Protein AF-A0A815ZVE4-F1 (afdb_monomer_lite)

Secondary structure (DSSP, 8-state):
-EEEEE-SSS-EEEEE-GGG------HHHHHHHHHHHHHHHTT-

pLDDT: mean 92.16, std 6.52, range [55.34, 97.81]

Radius of gyration: 12.84 Å; chains: 1; bounding box: 23×20×31 Å

Foldseek 3Di:
DDKDWDDDPDTDIDDDDPVPDDDDPDDVVVVVVVVVVVVVVVVD

Sequence (44 aa):
LYFVYFFGPAFEYAWTNANSLIAYSGLDEFIRQAQICVQNATKK

Organism: NCBI:txid392033

Structure (mmCIF, N/CA/C/O backbone):
data_AF-A0A815ZVE4-F1
#
_entry.id   AF-A0A815ZVE4-F1
#
loop_
_atom_site.group_PDB
_atom_site.id
_atom_site.type_symbol
_atom_site.label_atom_id
_atom_site.label_alt_id
_atom_site.label_comp_id
_atom_site.label_asym_id
_atom_site.label_entity_id
_atom_site.label_seq_id
_atom_site.pdbx_PDB_ins_code
_atom_site.Cartn_x
_atom_site.Cartn_y
_atom_site.Cartn_z
_atom_site.occupancy
_atom_site.B_iso_or_equiv
_atom_site.auth_seq_id
_atom_site.auth_comp_id
_atom_site.auth_asym_id
_atom_site.auth_atom_id
_atom_site.pdbx_PDB_model_num
ATOM 1 N N . LEU A 1 1 ? -11.333 2.447 -10.126 1.00 84.25 1 LEU A N 1
ATOM 2 C CA . LEU A 1 1 ? -10.408 1.320 -10.378 1.00 84.25 1 LEU A CA 1
ATOM 3 C C . LEU A 1 1 ? -9.109 1.916 -10.878 1.00 84.25 1 LEU A C 1
ATOM 5 O O . LEU A 1 1 ? -9.167 2.801 -11.720 1.00 84.25 1 LEU A O 1
ATOM 9 N N . TYR A 1 2 ? -7.986 1.476 -10.332 1.00 95.69 2 TYR A N 1
ATOM 10 C CA . TYR A 1 2 ? -6.651 1.959 -10.660 1.00 95.69 2 TYR A CA 1
ATOM 11 C C . TYR A 1 2 ? -5.779 0.764 -11.026 1.00 95.69 2 TYR A C 1
ATOM 13 O O .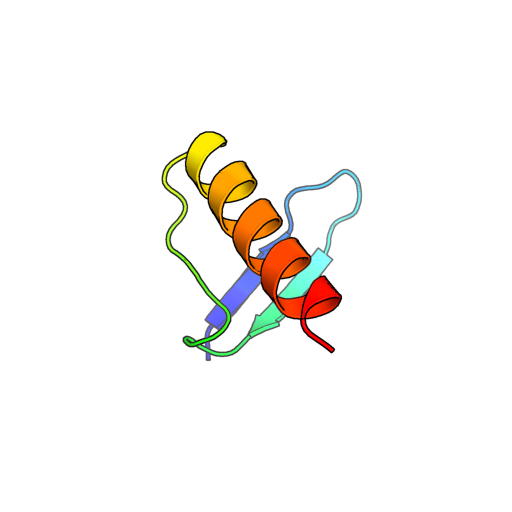 TYR A 1 2 ? -5.839 -0.264 -10.351 1.00 95.69 2 TYR A O 1
ATOM 21 N N . PHE A 1 3 ? -4.996 0.896 -12.091 1.00 96.75 3 PHE A N 1
ATOM 22 C CA . PHE A 1 3 ? -3.974 -0.078 -12.455 1.00 96.75 3 PHE A CA 1
ATOM 23 C C . PHE A 1 3 ? -2.657 0.321 -11.788 1.00 96.75 3 PHE A C 1
ATOM 25 O O . PHE A 1 3 ? -2.236 1.471 -11.922 1.00 96.75 3 PHE A O 1
ATOM 32 N N . VAL A 1 4 ? -2.037 -0.595 -11.046 1.00 96.56 4 VAL A N 1
ATOM 33 C CA . VAL A 1 4 ? -0.828 -0.325 -10.257 1.00 96.56 4 VAL A CA 1
ATOM 34 C C . VAL A 1 4 ? 0.253 -1.365 -10.523 1.00 96.56 4 VAL A C 1
ATOM 36 O O . VAL A 1 4 ? -0.048 -2.531 -10.775 1.00 96.56 4 VAL A O 1
ATOM 39 N N . TYR A 1 5 ? 1.507 -0.929 -10.424 1.00 97.44 5 TYR A N 1
ATOM 40 C CA . TYR A 1 5 ? 2.693 -1.781 -10.437 1.00 97.44 5 TYR A CA 1
ATOM 41 C C . TYR A 1 5 ? 3.269 -1.863 -9.027 1.00 97.44 5 TYR A C 1
ATOM 43 O O . TYR A 1 5 ? 3.304 -0.856 -8.315 1.00 97.44 5 TYR A O 1
ATOM 51 N N . PHE A 1 6 ? 3.737 -3.0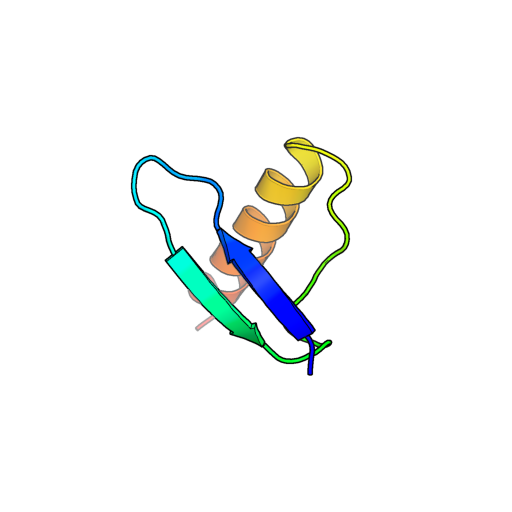43 -8.634 1.00 94.88 6 PHE A N 1
ATOM 52 C CA . PHE A 1 6 ? 4.423 -3.234 -7.363 1.00 94.88 6 PHE A CA 1
ATOM 53 C C . PHE A 1 6 ? 5.930 -3.106 -7.573 1.00 94.88 6 PHE A C 1
ATOM 55 O O . PHE A 1 6 ? 6.504 -3.721 -8.469 1.00 94.88 6 PHE A O 1
ATOM 62 N N . PHE A 1 7 ? 6.577 -2.292 -6.741 1.00 91.62 7 PHE A N 1
ATOM 63 C CA . PHE A 1 7 ? 8.032 -2.202 -6.719 1.00 91.62 7 PHE A CA 1
ATOM 64 C C . PHE A 1 7 ? 8.603 -3.401 -5.956 1.00 91.62 7 PHE A C 1
ATOM 66 O O . PHE A 1 7 ? 8.290 -3.598 -4.783 1.00 91.62 7 PHE A O 1
ATOM 73 N N . GLY A 1 8 ? 9.456 -4.185 -6.611 1.00 93.25 8 GLY A N 1
ATOM 74 C CA . GLY A 1 8 ? 10.070 -5.383 -6.046 1.00 93.25 8 GLY A CA 1
ATOM 75 C C . GLY A 1 8 ? 11.011 -6.067 -7.043 1.00 93.25 8 GLY A C 1
ATOM 76 O O . GLY A 1 8 ? 11.131 -5.617 -8.183 1.00 93.25 8 GLY A O 1
ATOM 77 N N . PRO A 1 9 ? 11.709 -7.141 -6.631 1.00 93.56 9 PRO A N 1
ATOM 78 C CA . PRO A 1 9 ? 12.598 -7.896 -7.517 1.00 93.56 9 PRO A CA 1
ATOM 79 C C . PRO A 1 9 ? 11.834 -8.675 -8.599 1.00 93.56 9 PRO A C 1
ATOM 81 O O . PRO A 1 9 ? 12.389 -8.959 -9.657 1.00 93.56 9 PRO A O 1
ATOM 84 N N . ALA A 1 10 ? 10.5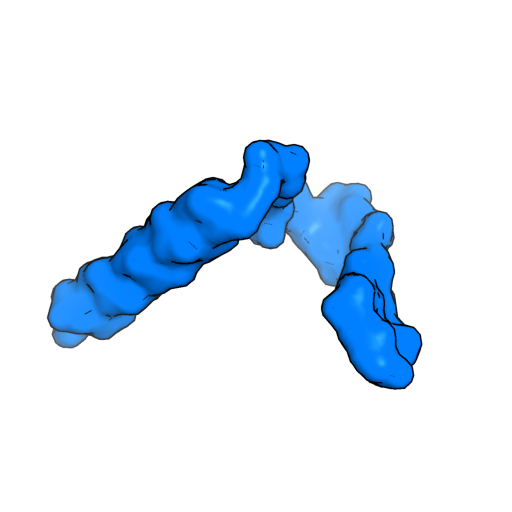71 -9.017 -8.337 1.00 95.62 10 ALA A N 1
ATOM 85 C CA . ALA A 1 10 ? 9.656 -9.582 -9.315 1.00 95.62 10 ALA A CA 1
ATOM 86 C C . ALA A 1 10 ? 8.781 -8.472 -9.905 1.00 95.62 10 ALA A C 1
ATOM 88 O O . ALA A 1 10 ? 8.360 -7.554 -9.202 1.00 95.62 10 ALA A O 1
ATOM 89 N N . PHE A 1 11 ? 8.504 -8.566 -11.204 1.00 94.94 11 PHE A N 1
ATOM 90 C CA . PHE A 1 11 ? 7.574 -7.659 -11.858 1.00 94.94 11 PHE A CA 1
ATOM 91 C C . PHE A 1 11 ? 6.138 -8.110 -11.590 1.00 94.94 11 PHE A C 1
ATOM 93 O O . PHE A 1 11 ? 5.719 -9.165 -12.065 1.00 94.94 11 PHE A O 1
ATOM 100 N N . GLU A 1 12 ? 5.384 -7.298 -10.853 1.00 97.81 12 GLU A N 1
ATOM 101 C CA . GLU A 1 12 ? 4.007 -7.596 -10.458 1.00 97.81 12 GLU A CA 1
ATOM 102 C C . GLU A 1 12 ? 3.097 -6.381 -10.704 1.00 97.81 12 GLU A C 1
ATOM 104 O O . GLU A 1 12 ? 3.511 -5.226 -10.557 1.00 97.81 12 GLU A O 1
ATOM 109 N N . TYR A 1 13 ? 1.836 -6.628 -11.071 1.00 97.69 13 TYR A N 1
ATOM 110 C CA . TYR A 1 13 ? 0.828 -5.589 -11.310 1.00 97.69 13 TYR A CA 1
ATOM 111 C C . TYR A 1 13 ? -0.582 -6.066 -10.943 1.00 97.69 13 TYR A C 1
ATOM 113 O O . TYR A 1 13 ? -0.866 -7.264 -10.951 1.00 97.69 13 TYR A O 1
ATOM 121 N N . ALA A 1 14 ? -1.488 -5.131 -10.647 1.00 97.56 14 ALA A N 1
ATOM 122 C CA . ALA A 1 14 ? -2.884 -5.441 -10.340 1.00 97.56 14 ALA A CA 1
ATOM 123 C C . ALA A 1 14 ? -3.838 -4.282 -10.657 1.00 97.56 14 ALA A C 1
ATOM 125 O O . ALA A 1 14 ? -3.453 -3.112 -10.693 1.00 97.56 14 ALA A O 1
ATOM 126 N N . TRP A 1 15 ? -5.120 -4.613 -10.818 1.00 97.50 15 TRP A N 1
ATOM 127 C CA . TRP A 1 15 ? -6.210 -3.644 -10.725 1.00 97.50 15 TRP A CA 1
ATOM 128 C C . TRP A 1 15 ? -6.710 -3.583 -9.284 1.00 97.50 15 TRP A C 1
ATOM 130 O O . TRP A 1 15 ? -7.012 -4.614 -8.689 1.00 97.50 15 TRP A O 1
ATOM 140 N N . THR A 1 16 ? -6.839 -2.381 -8.733 1.00 96.00 16 THR A N 1
ATOM 141 C CA . THR A 1 16 ? -7.310 -2.171 -7.361 1.00 96.00 16 THR A CA 1
ATOM 142 C C . THR A 1 16 ? -8.349 -1.055 -7.273 1.00 96.00 16 THR A C 1
ATOM 144 O O . THR A 1 16 ? -8.527 -0.246 -8.192 1.00 96.00 16 THR A O 1
ATOM 147 N N . ASN A 1 17 ? -9.106 -1.032 -6.180 1.00 96.50 17 ASN A N 1
ATOM 148 C CA . ASN A 1 17 ? -10.105 -0.000 -5.934 1.00 96.50 17 ASN A CA 1
ATOM 149 C C . ASN A 1 17 ? -9.458 1.239 -5.279 1.00 96.50 17 ASN A C 1
ATOM 151 O O . ASN A 1 17 ? -8.361 1.172 -4.733 1.00 96.50 17 ASN A O 1
ATOM 155 N N . ALA A 1 18 ? -10.147 2.382 -5.344 1.00 93.12 18 ALA A N 1
ATOM 156 C CA . ALA A 1 18 ? -9.662 3.632 -4.750 1.00 93.12 18 ALA A CA 1
ATOM 157 C C . ALA A 1 18 ? -9.499 3.533 -3.221 1.00 93.12 18 ALA A C 1
ATOM 159 O O . ALA A 1 18 ? -8.597 4.132 -2.653 1.00 93.12 18 ALA A O 1
ATOM 160 N N . ASN A 1 19 ? -10.363 2.748 -2.572 1.00 92.38 19 ASN A N 1
ATOM 161 C CA . ASN A 1 19 ? -10.418 2.584 -1.118 1.00 92.38 19 ASN A CA 1
ATOM 162 C C . ASN A 1 19 ? -9.251 1.748 -0.563 1.00 92.38 19 ASN A C 1
ATOM 164 O O . ASN A 1 19 ? -9.005 1.756 0.638 1.00 92.38 19 ASN A O 1
ATOM 168 N N . SER A 1 20 ? -8.549 1.016 -1.426 1.00 90.75 20 SER A N 1
ATOM 169 C CA . SER A 1 20 ? -7.373 0.206 -1.112 1.00 90.75 20 SER A CA 1
ATOM 170 C C . SER A 1 20 ? -6.066 0.937 -1.423 1.00 90.75 20 SER A C 1
ATOM 172 O O . SER A 1 20 ? -5.002 0.326 -1.358 1.00 90.75 20 SER A O 1
ATOM 174 N N . LEU A 1 21 ? -6.131 2.223 -1.782 1.00 91.38 21 LEU A N 1
ATOM 175 C CA . LEU A 1 21 ? -4.972 3.043 -2.104 1.00 91.38 21 LEU A CA 1
ATOM 176 C C . LEU A 1 21 ? -4.819 4.188 -1.113 1.00 91.38 21 LEU A C 1
ATOM 178 O O . LEU A 1 21 ? -5.778 4.856 -0.736 1.00 91.38 21 LEU A O 1
ATOM 182 N N . ILE A 1 22 ? -3.570 4.436 -0.742 1.00 90.06 22 ILE A N 1
ATOM 183 C CA . ILE A 1 22 ? -3.152 5.583 0.053 1.00 90.06 22 ILE A CA 1
ATOM 184 C C . ILE A 1 22 ? -2.019 6.244 -0.723 1.00 90.06 22 ILE A C 1
ATOM 186 O O . ILE A 1 22 ? -1.143 5.557 -1.252 1.00 90.06 22 ILE A O 1
ATOM 190 N N . ALA A 1 23 ? -2.066 7.570 -0.848 1.00 90.94 23 ALA A N 1
ATOM 191 C CA . ALA A 1 23 ? -1.025 8.311 -1.543 1.00 90.94 23 ALA A CA 1
ATOM 192 C C . ALA A 1 23 ? 0.318 8.110 -0.830 1.00 90.94 23 ALA A C 1
ATOM 194 O O . ALA A 1 23 ? 0.414 8.275 0.386 1.00 90.94 23 ALA A O 1
ATOM 195 N N . TYR A 1 24 ? 1.350 7.752 -1.589 1.00 89.88 24 TYR A N 1
ATOM 196 C CA . TYR A 1 24 ? 2.677 7.544 -1.029 1.00 89.88 24 TYR A CA 1
ATOM 197 C C . TYR A 1 24 ? 3.300 8.884 -0.623 1.00 89.88 24 TYR A C 1
ATOM 199 O O . TYR A 1 24 ? 3.499 9.758 -1.465 1.00 89.88 24 TYR A O 1
ATOM 207 N N . SER A 1 25 ? 3.627 9.029 0.661 1.00 93.56 25 SER A N 1
ATOM 208 C CA . SER A 1 25 ? 4.289 10.215 1.225 1.00 93.56 25 SER A CA 1
ATOM 209 C C . SER A 1 25 ? 5.630 9.902 1.901 1.00 93.56 25 SER A C 1
ATOM 211 O O . SER A 1 25 ? 6.243 10.794 2.483 1.00 93.56 25 SER A O 1
ATOM 213 N N . GLY A 1 26 ? 6.113 8.658 1.801 1.00 92.94 26 GLY A N 1
ATOM 214 C CA . GLY A 1 26 ? 7.374 8.206 2.392 1.00 92.94 26 GLY A CA 1
ATOM 215 C C . GLY A 1 26 ? 7.229 6.946 3.246 1.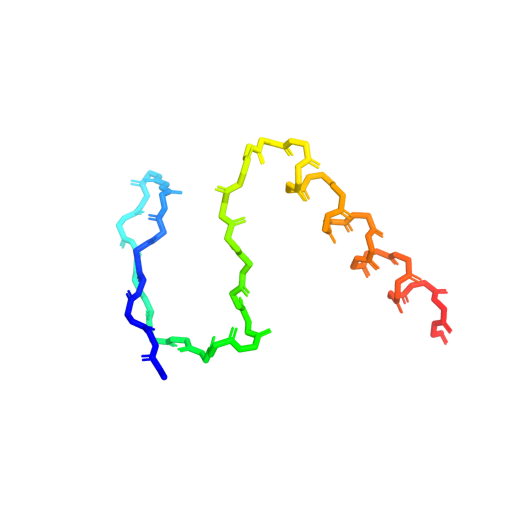00 92.94 26 GLY A C 1
ATOM 216 O O . GLY A 1 26 ? 6.137 6.397 3.409 1.00 92.94 26 GLY A O 1
ATOM 217 N N . LEU A 1 27 ? 8.353 6.486 3.801 1.00 92.50 27 LEU A N 1
ATOM 218 C CA . LEU A 1 27 ? 8.417 5.266 4.613 1.00 92.50 27 LEU A CA 1
ATOM 219 C C . LEU A 1 27 ? 7.636 5.386 5.931 1.00 92.50 27 LEU A C 1
ATOM 221 O O . LEU A 1 27 ? 7.019 4.417 6.366 1.00 92.50 27 LEU A O 1
ATOM 225 N N . ASP A 1 28 ? 7.610 6.568 6.544 1.00 93.69 28 ASP A N 1
ATOM 226 C CA . ASP A 1 28 ? 6.915 6.778 7.820 1.00 93.69 28 ASP A CA 1
ATOM 227 C C . ASP A 1 28 ? 5.407 6.531 7.701 1.00 93.69 28 ASP A C 1
ATOM 229 O O . ASP A 1 28 ? 4.794 5.927 8.583 1.00 93.69 28 ASP A O 1
ATOM 233 N N . GLU A 1 29 ? 4.812 6.919 6.570 1.00 91.94 29 GLU A N 1
ATOM 234 C CA . GLU A 1 29 ? 3.405 6.644 6.287 1.00 91.94 29 GLU A CA 1
ATOM 235 C C . GLU A 1 29 ? 3.152 5.140 6.136 1.00 91.94 29 GLU A C 1
ATOM 237 O O . GLU A 1 29 ? 2.155 4.631 6.645 1.00 91.94 29 GLU A O 1
ATOM 242 N N . PHE A 1 30 ? 4.082 4.398 5.527 1.00 90.69 30 PHE A N 1
ATOM 243 C CA . PHE A 1 30 ? 3.993 2.939 5.466 1.00 90.69 30 PHE A CA 1
ATOM 244 C C . PHE A 1 30 ? 4.008 2.311 6.868 1.00 90.69 30 PHE A C 1
ATOM 246 O O . PHE A 1 30 ? 3.138 1.494 7.182 1.00 90.69 30 PHE A O 1
ATOM 253 N N . ILE A 1 31 ? 4.943 2.722 7.734 1.00 93.94 31 ILE A N 1
ATOM 254 C CA . ILE A 1 31 ? 5.033 2.219 9.115 1.00 93.94 31 ILE A CA 1
ATOM 255 C C . ILE A 1 31 ? 3.730 2.512 9.871 1.00 93.94 31 ILE A C 1
ATOM 257 O O . ILE A 1 31 ? 3.181 1.625 10.531 1.00 93.94 31 ILE A O 1
ATOM 261 N N . ARG A 1 32 ? 3.194 3.731 9.732 1.00 94.00 32 ARG A N 1
ATOM 262 C CA . ARG A 1 32 ? 1.929 4.143 10.353 1.00 94.00 32 ARG A CA 1
ATOM 263 C C . ARG A 1 32 ? 0.757 3.260 9.918 1.00 94.00 32 ARG A C 1
ATOM 265 O O . ARG A 1 32 ? -0.015 2.806 10.763 1.00 94.00 32 ARG A O 1
ATOM 272 N N . GLN A 1 33 ? 0.621 2.987 8.620 1.00 92.06 33 GLN A N 1
ATOM 273 C CA . GLN A 1 33 ? -0.454 2.134 8.097 1.00 92.06 33 GLN A CA 1
ATOM 274 C C . GLN A 1 33 ? -0.317 0.679 8.556 1.00 92.06 33 GLN A C 1
ATOM 276 O O . GLN A 1 33 ? -1.309 0.055 8.942 1.00 92.06 33 GLN A O 1
ATOM 281 N N . ALA A 1 34 ? 0.909 0.151 8.595 1.00 91.44 34 ALA A N 1
ATOM 282 C CA . ALA A 1 34 ? 1.177 -1.184 9.120 1.00 91.44 34 ALA A CA 1
ATOM 283 C C . ALA A 1 34 ? 0.766 -1.307 10.599 1.00 91.44 34 ALA A C 1
ATOM 285 O O . ALA A 1 34 ? 0.107 -2.277 10.977 1.00 91.44 34 ALA A O 1
ATOM 286 N N . GLN A 1 35 ? 1.069 -0.303 11.430 1.00 94.94 35 GLN A N 1
ATOM 287 C CA . GLN A 1 35 ? 0.662 -0.281 12.840 1.00 94.94 35 GLN A CA 1
ATOM 288 C C . GLN A 1 35 ? -0.862 -0.290 13.012 1.00 94.94 35 GLN A C 1
ATOM 290 O O . GLN A 1 35 ? -1.378 -1.063 13.821 1.00 94.94 35 GLN A O 1
ATOM 295 N N . ILE A 1 36 ? -1.591 0.523 12.238 1.00 93.00 36 ILE A N 1
ATOM 296 C CA . ILE A 1 36 ? -3.065 0.543 12.254 1.00 93.00 36 ILE A CA 1
ATOM 297 C C . ILE A 1 36 ? -3.626 -0.838 11.888 1.00 93.00 36 ILE A C 1
ATOM 299 O O . ILE A 1 36 ? -4.541 -1.331 12.550 1.00 93.00 36 ILE A O 1
ATOM 303 N N . CYS A 1 37 ? -3.060 -1.484 10.865 1.00 90.00 37 CYS A N 1
ATOM 304 C CA . CYS A 1 37 ? -3.464 -2.821 10.436 1.00 90.00 37 CYS A CA 1
ATOM 305 C C . CYS A 1 37 ? -3.324 -3.852 11.571 1.00 90.00 37 CYS A C 1
ATOM 307 O O . CYS A 1 37 ? -4.284 -4.558 11.888 1.00 90.00 37 CYS A O 1
ATOM 309 N N . VAL A 1 38 ? -2.169 -3.881 12.247 1.00 94.25 38 VAL A N 1
ATOM 310 C CA . VAL A 1 38 ? -1.912 -4.787 13.382 1.00 94.25 38 VAL A CA 1
ATOM 311 C C . VAL A 1 38 ? -2.868 -4.501 14.547 1.00 94.25 38 VAL A C 1
ATOM 313 O O . VAL A 1 38 ? -3.470 -5.433 15.076 1.00 94.25 38 VAL A O 1
ATOM 316 N N . GLN A 1 39 ? -3.076 -3.232 14.921 1.00 94.44 39 GLN A N 1
ATOM 317 C CA . GLN A 1 39 ? -3.998 -2.855 16.005 1.00 94.44 39 GLN A CA 1
ATOM 318 C C . GLN A 1 39 ? -5.446 -3.293 15.748 1.00 94.44 39 GLN A C 1
ATOM 320 O O . GLN A 1 39 ? -6.174 -3.607 16.688 1.00 94.44 39 GLN A O 1
ATOM 325 N N . ASN A 1 40 ? -5.887 -3.297 14.490 1.00 90.50 40 ASN A N 1
ATOM 326 C CA . ASN A 1 40 ? -7.225 -3.763 14.127 1.00 90.50 40 ASN A CA 1
ATOM 327 C C . ASN A 1 40 ? -7.332 -5.294 14.145 1.00 90.50 40 ASN A C 1
ATOM 329 O O . ASN A 1 40 ? -8.409 -5.825 14.413 1.00 90.50 40 ASN A O 1
ATOM 333 N N . ALA A 1 41 ? -6.233 -6.004 13.880 1.00 89.81 41 ALA A N 1
ATOM 334 C CA . ALA A 1 41 ? -6.189 -7.461 13.935 1.00 89.81 41 ALA A CA 1
ATOM 335 C C . ALA A 1 41 ? -6.222 -8.000 15.377 1.00 89.81 41 ALA A C 1
ATOM 337 O O . ALA A 1 41 ? -6.834 -9.037 15.610 1.00 89.81 41 ALA A O 1
ATOM 338 N N . THR A 1 42 ? -5.613 -7.298 16.340 1.00 88.50 42 THR A N 1
ATOM 339 C CA . THR A 1 42 ? -5.520 -7.732 17.749 1.00 88.50 42 THR A CA 1
ATOM 340 C C . THR A 1 42 ? -6.753 -7.432 18.602 1.00 88.50 42 THR A C 1
ATOM 342 O O . THR A 1 42 ? -6.850 -7.925 19.720 1.00 88.50 42 THR A O 1
ATOM 345 N N . LYS A 1 43 ? -7.696 -6.623 18.107 1.00 81.44 43 LYS A N 1
ATOM 346 C CA . LYS A 1 43 ? -8.965 -6.308 18.794 1.00 81.44 43 LYS A CA 1
ATOM 347 C C . LYS A 1 43 ? -10.084 -7.332 18.533 1.00 81.44 43 LYS A C 1
ATOM 349 O O . LYS A 1 43 ? -11.214 -7.089 18.952 1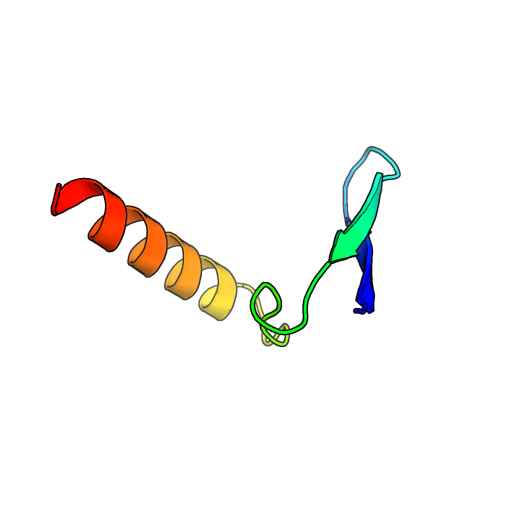.00 81.44 43 LYS A O 1
ATOM 354 N N . LYS A 1 44 ? -9.797 -8.413 17.803 1.00 55.34 44 LYS A N 1
ATOM 355 C CA . LYS A 1 44 ? -10.711 -9.537 17.549 1.00 55.34 44 LYS A 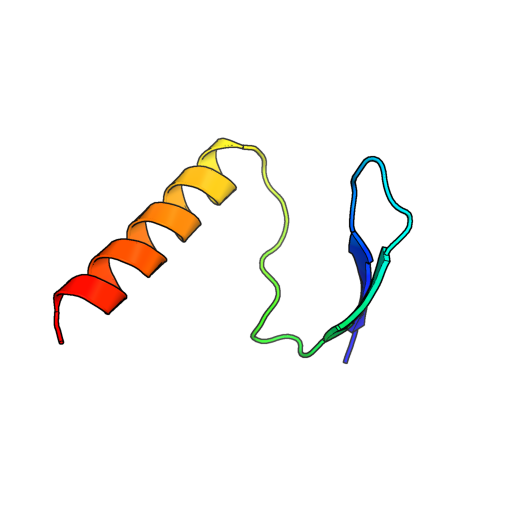CA 1
ATOM 356 C C . LYS A 1 44 ? -10.487 -10.647 18.563 1.00 55.34 44 LYS A C 1
ATOM 358 O O . LYS A 1 44 ? -11.497 -11.285 18.920 1.00 55.34 44 LYS A O 1
#